Protein AF-A0A382Q4H7-F1 (afdb_monomer_lite)

Structure (mmCIF, N/CA/C/O backbone):
data_AF-A0A382Q4H7-F1
#
_entry.id   AF-A0A382Q4H7-F1
#
loop_
_atom_site.group_PDB
_atom_site.id
_atom_site.type_symbol
_atom_site.label_atom_id
_atom_site.label_alt_id
_atom_site.label_comp_id
_atom_site.label_asym_id
_atom_site.label_entity_id
_atom_site.label_seq_id
_atom_site.pdbx_PDB_ins_code
_atom_site.Cartn_x
_atom_site.Cartn_y
_atom_site.Cartn_z
_atom_site.occupancy
_atom_site.B_iso_or_equiv
_atom_site.auth_seq_id
_atom_site.auth_comp_id
_atom_site.auth_asym_id
_atom_site.auth_atom_id
_atom_site.pdbx_PDB_model_num
ATOM 1 N N . MET A 1 1 ? -68.894 -59.958 0.724 1.00 50.25 1 MET A N 1
ATOM 2 C CA . MET A 1 1 ? -68.300 -61.300 0.837 1.00 50.25 1 MET A CA 1
ATOM 3 C C . MET A 1 1 ? -67.053 -61.226 -0.026 1.00 50.25 1 MET A C 1
ATOM 5 O O . MET A 1 1 ? -67.225 -60.983 -1.211 1.00 50.25 1 MET A O 1
ATOM 9 N N . ASP A 1 2 ? -65.826 -61.126 0.479 1.00 49.88 2 ASP A N 1
ATOM 10 C CA . ASP A 1 2 ? -65.196 -61.594 1.730 1.00 49.88 2 ASP A CA 1
ATOM 11 C C . ASP A 1 2 ? -64.198 -60.504 2.203 1.00 49.88 2 ASP A C 1
ATOM 13 O O . ASP A 1 2 ? -63.557 -59.874 1.366 1.00 49.88 2 ASP A O 1
ATOM 17 N N . SER A 1 3 ? -64.197 -60.004 3.443 1.00 58.34 3 SER A N 1
ATOM 18 C CA . SER A 1 3 ? -63.815 -60.605 4.738 1.00 58.34 3 SER A CA 1
ATOM 19 C C . SER A 1 3 ? -62.346 -61.041 4.852 1.00 58.34 3 SER A C 1
ATOM 21 O O . SER A 1 3 ? -61.979 -62.133 4.445 1.00 58.34 3 SER A O 1
ATOM 23 N N . GLU A 1 4 ? -61.566 -60.119 5.436 1.00 63.84 4 GLU A N 1
ATOM 24 C CA . GLU A 1 4 ? -60.601 -60.274 6.545 1.00 63.84 4 GLU A CA 1
ATOM 25 C C . GLU A 1 4 ? -59.561 -61.410 6.527 1.00 63.84 4 GLU A C 1
ATOM 27 O O . GLU A 1 4 ? -59.903 -62.585 6.575 1.00 63.84 4 GLU A O 1
ATOM 32 N N . GLN A 1 5 ? -58.280 -61.022 6.624 1.00 56.03 5 GLN A N 1
ATOM 33 C CA . GLN A 1 5 ? -57.341 -61.381 7.712 1.00 56.03 5 GLN A CA 1
ATOM 34 C C . GLN A 1 5 ? -56.053 -60.547 7.525 1.00 56.03 5 GLN A C 1
ATOM 36 O O . GLN A 1 5 ? -55.457 -60.545 6.453 1.00 56.03 5 GLN A O 1
ATOM 41 N N . GLU A 1 6 ? -55.774 -59.573 8.395 1.00 52.78 6 GLU A N 1
ATOM 42 C CA . GLU A 1 6 ? -54.925 -59.693 9.598 1.00 52.78 6 GLU A CA 1
ATOM 43 C C . GLU A 1 6 ? -53.513 -60.242 9.335 1.00 52.78 6 GLU A C 1
ATOM 45 O O . GLU A 1 6 ? -53.326 -61.445 9.228 1.00 52.78 6 GLU A O 1
ATOM 50 N N . THR A 1 7 ? -52.508 -59.359 9.390 1.00 58.25 7 THR A N 1
ATOM 51 C CA . THR A 1 7 ? -51.283 -59.605 10.173 1.00 58.25 7 THR A CA 1
ATO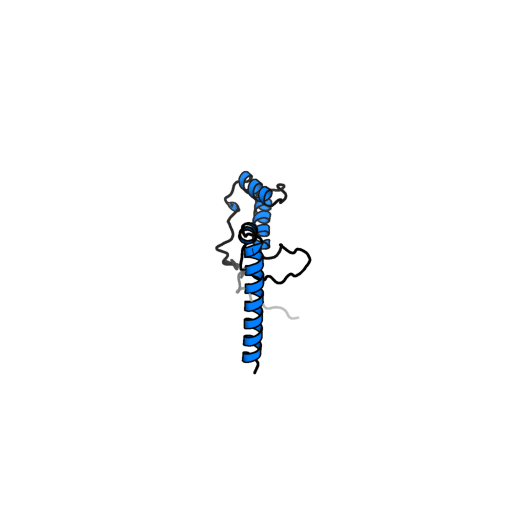M 52 C C . THR A 1 7 ? -50.680 -58.281 10.647 1.00 58.25 7 THR A C 1
ATOM 54 O O . THR A 1 7 ? -50.620 -57.296 9.913 1.00 58.25 7 THR A O 1
ATOM 57 N N . GLN A 1 8 ? -50.289 -58.296 11.918 1.00 51.81 8 GLN A N 1
ATOM 58 C CA . GLN A 1 8 ? -49.814 -57.213 12.773 1.00 51.81 8 GLN A CA 1
ATOM 59 C C . GLN A 1 8 ? -48.370 -56.777 12.459 1.00 51.81 8 GLN A C 1
ATOM 61 O O . GLN A 1 8 ? -47.528 -57.638 12.252 1.00 51.81 8 GLN A O 1
ATOM 66 N N . ALA A 1 9 ? -48.141 -55.452 12.504 1.00 51.44 9 ALA A N 1
ATOM 67 C CA . ALA A 1 9 ? -47.111 -54.677 13.238 1.00 51.44 9 ALA A CA 1
ATOM 68 C C . ALA A 1 9 ? -45.619 -55.153 13.289 1.00 51.44 9 ALA A C 1
ATOM 70 O O . ALA A 1 9 ? -45.259 -56.229 12.840 1.00 51.44 9 ALA A O 1
ATOM 71 N N . PRO A 1 10 ? -44.712 -54.412 13.951 1.00 58.78 10 PRO A N 1
ATOM 72 C CA . PRO A 1 10 ? -44.121 -53.125 13.570 1.00 58.78 10 PRO A CA 1
ATOM 73 C C . PRO A 1 10 ? -42.575 -53.199 13.628 1.00 58.78 10 PRO A C 1
ATOM 75 O O . PRO A 1 10 ? -42.027 -53.690 14.609 1.00 58.78 10 PRO A O 1
ATOM 78 N N . ALA A 1 11 ? -41.829 -52.673 12.658 1.00 50.72 11 ALA A N 1
ATOM 79 C CA . ALA A 1 11 ? -40.395 -52.441 12.866 1.00 50.72 11 ALA A CA 1
ATOM 80 C C . ALA A 1 11 ? -39.802 -51.553 11.779 1.00 50.72 11 ALA A C 1
ATOM 82 O O . ALA A 1 11 ? -40.135 -51.717 10.610 1.00 50.72 11 ALA A O 1
ATOM 83 N N . ALA A 1 12 ? -38.831 -50.741 12.199 1.00 53.44 12 ALA A N 1
ATOM 84 C CA . ALA A 1 12 ? -37.905 -49.971 11.375 1.00 53.44 12 ALA A CA 1
ATOM 85 C C . ALA A 1 12 ? -38.537 -48.685 10.797 1.00 53.44 12 ALA A C 1
ATOM 87 O O . ALA A 1 12 ? -39.488 -48.729 10.035 1.00 53.44 12 ALA A O 1
ATOM 88 N N . THR A 1 13 ? -38.100 -47.479 11.127 1.00 58.91 13 THR A N 1
ATOM 89 C CA . THR A 1 13 ? -36.858 -47.039 11.758 1.00 58.91 13 THR A CA 1
ATOM 90 C C . THR A 1 13 ? -37.132 -45.732 12.483 1.00 58.91 13 THR A C 1
ATOM 92 O O . THR A 1 13 ? -37.765 -44.820 11.948 1.00 58.91 13 THR A O 1
ATOM 95 N N . GLU A 1 14 ? -36.652 -45.679 13.717 1.00 51.66 14 GLU A N 1
ATOM 96 C CA . GLU A 1 14 ? -36.538 -44.476 14.521 1.00 51.66 14 GLU A CA 1
ATOM 97 C C . GLU A 1 14 ? -35.702 -43.416 13.799 1.00 51.66 14 GLU A C 1
ATOM 99 O O . GLU A 1 14 ? -34.959 -43.699 12.860 1.00 51.66 14 GLU A O 1
ATOM 104 N N . GLY A 1 15 ? -35.906 -42.174 14.224 1.00 56.75 15 GLY A N 1
ATOM 105 C CA . GLY A 1 15 ? -35.489 -40.986 13.510 1.00 56.75 15 GLY A CA 1
ATOM 106 C C . GLY A 1 15 ? -33.993 -40.903 13.252 1.00 56.75 15 GLY A C 1
ATOM 107 O O . GLY A 1 15 ? -33.185 -40.851 14.173 1.00 56.75 15 GLY A O 1
ATOM 108 N N . GLU A 1 16 ? -33.652 -40.704 11.988 1.00 50.03 16 GLU A N 1
ATOM 109 C CA . GLU A 1 16 ? -32.399 -40.070 11.621 1.00 50.03 16 GLU A CA 1
ATOM 110 C C . GLU A 1 16 ? -32.661 -38.574 11.487 1.00 50.03 16 GLU A C 1
ATOM 112 O O . GLU A 1 16 ? -32.993 -38.025 10.439 1.00 50.03 16 GLU A O 1
ATOM 117 N N . LYS A 1 17 ? -32.552 -37.914 12.639 1.00 61.31 17 LYS A N 1
ATOM 118 C CA . LYS A 1 17 ? -32.189 -36.507 12.734 1.00 61.31 17 LYS A CA 1
ATOM 119 C C . LYS A 1 17 ? -30.830 -36.372 12.031 1.00 61.31 17 LYS A C 1
ATOM 121 O O . LYS A 1 17 ? -29.872 -36.949 12.543 1.00 61.31 17 LYS A O 1
ATOM 126 N N . PRO A 1 18 ? -30.677 -35.611 10.931 1.00 51.66 18 PRO A N 1
ATOM 127 C CA . PRO A 1 18 ? -29.355 -35.163 10.529 1.00 51.66 18 PRO A CA 1
ATOM 128 C C . PRO A 1 18 ? -28.902 -34.116 11.553 1.00 51.66 18 PRO A C 1
ATOM 130 O O . PRO A 1 18 ? -29.046 -32.909 11.373 1.00 51.66 18 PRO A O 1
ATOM 133 N N . SER A 1 19 ? -28.396 -34.613 12.682 1.00 48.94 19 SER A N 1
ATOM 134 C CA . SER A 1 19 ? -27.436 -33.912 13.516 1.00 48.94 19 SER A CA 1
ATOM 135 C C . SER A 1 19 ? -26.133 -33.931 12.734 1.00 48.94 19 SER A C 1
ATOM 137 O O . SER A 1 19 ? -25.298 -34.801 12.942 1.00 48.94 19 SER A O 1
ATOM 139 N N . ASN A 1 20 ? -26.001 -33.025 11.769 1.00 51.22 20 ASN A N 1
ATOM 140 C CA . ASN 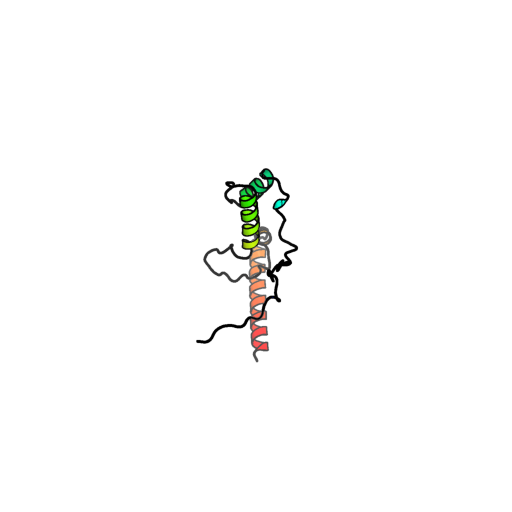A 1 20 ? -24.677 -32.644 11.323 1.00 51.22 20 ASN A CA 1
ATOM 141 C C . ASN A 1 20 ? -24.333 -31.378 12.093 1.00 51.22 20 ASN A C 1
ATOM 143 O O . ASN A 1 20 ? -24.682 -30.266 11.690 1.00 51.22 20 ASN A O 1
ATOM 147 N N . GLU A 1 21 ? -23.723 -31.595 13.257 1.00 54.53 21 GLU A N 1
ATOM 148 C CA . GLU A 1 21 ? -22.793 -30.642 13.840 1.00 54.53 21 GLU A CA 1
ATOM 149 C C . GLU A 1 21 ? -21.733 -30.401 12.770 1.00 54.53 21 GLU A C 1
ATOM 151 O O . GLU A 1 21 ? -20.762 -31.139 12.631 1.00 54.53 21 GLU A O 1
ATOM 156 N N . SER A 1 22 ? -21.996 -29.407 11.924 1.00 46.09 22 SER A N 1
ATOM 157 C CA . SER A 1 22 ? -20.993 -28.868 11.031 1.00 46.09 22 SER A CA 1
ATOM 158 C C . SER A 1 22 ? -20.033 -28.091 11.917 1.00 46.09 22 SER A C 1
ATOM 160 O O . SER A 1 22 ? -20.140 -26.873 12.050 1.00 46.09 22 SER A O 1
ATOM 162 N N . GLU A 1 23 ? -19.116 -28.829 12.537 1.00 50.34 23 GLU A N 1
ATOM 163 C CA . GLU A 1 23 ? -17.801 -28.348 12.926 1.00 50.34 23 GLU A CA 1
ATOM 164 C C . GLU A 1 23 ? -17.124 -27.824 11.657 1.00 50.34 23 GLU A C 1
ATOM 166 O O . GLU A 1 23 ? -16.361 -28.516 10.986 1.00 50.34 23 GLU A O 1
ATOM 171 N N . ASN A 1 24 ? -17.494 -26.608 11.253 1.00 43.22 24 ASN A N 1
ATOM 172 C CA . ASN A 1 24 ? -16.738 -25.890 10.254 1.00 43.22 24 ASN A CA 1
ATOM 173 C C . ASN A 1 24 ? -15.611 -25.184 10.994 1.00 43.22 24 ASN A C 1
ATOM 175 O O . ASN A 1 24 ? -15.827 -24.222 11.732 1.00 43.22 24 ASN A O 1
ATOM 179 N N . SER A 1 25 ? -14.425 -25.743 10.809 1.00 47.81 25 SER A N 1
ATOM 180 C CA . SER A 1 25 ? -13.130 -25.182 11.138 1.00 47.81 25 SER A CA 1
ATOM 181 C C . SER A 1 25 ? -13.075 -23.687 10.810 1.00 47.81 25 SER A C 1
ATOM 183 O O . SER A 1 25 ? -12.904 -23.291 9.662 1.00 47.81 25 SER A O 1
ATOM 185 N N . ALA A 1 26 ? -13.196 -22.853 11.836 1.00 48.12 26 ALA A N 1
ATOM 186 C CA . ALA A 1 26 ? -12.910 -21.426 11.770 1.00 48.12 26 ALA A CA 1
ATOM 187 C C . ALA A 1 26 ? -12.083 -21.034 13.000 1.00 48.12 26 ALA A C 1
ATOM 189 O O . ALA A 1 26 ? -12.443 -20.138 13.761 1.00 48.12 26 ALA A O 1
ATOM 190 N N . GLU A 1 27 ? -10.953 -21.722 13.201 1.00 49.81 27 GLU A N 1
ATOM 191 C CA . GLU A 1 27 ? -9.887 -21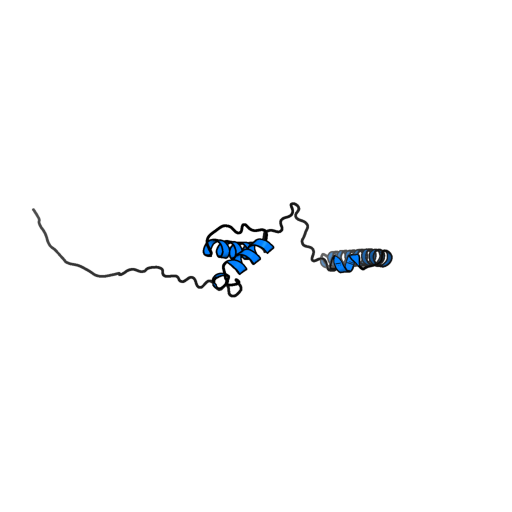.298 14.117 1.00 49.81 27 GLU A CA 1
ATOM 192 C C . GLU A 1 27 ? -9.204 -20.022 13.584 1.00 49.81 27 GLU A C 1
ATOM 194 O O . GLU A 1 27 ? -8.045 -20.032 13.186 1.00 49.81 27 GLU A O 1
ATOM 199 N N . ASN A 1 28 ? -9.956 -18.922 13.499 1.00 54.41 28 ASN A N 1
ATOM 200 C CA . ASN A 1 28 ? -9.441 -17.549 13.534 1.00 54.41 28 ASN A CA 1
ATOM 201 C C . ASN A 1 28 ? -10.548 -16.483 13.641 1.00 54.41 28 ASN A C 1
ATOM 203 O O . ASN A 1 28 ? -10.264 -15.295 13.497 1.00 54.41 28 ASN A O 1
ATOM 207 N N . ALA A 1 29 ? -11.813 -16.862 13.865 1.00 56.69 29 ALA A N 1
ATOM 208 C CA . ALA A 1 29 ? -12.836 -15.873 14.173 1.00 56.69 29 ALA A CA 1
ATOM 209 C C . ALA A 1 29 ? -12.640 -15.413 15.631 1.00 56.69 29 ALA A C 1
ATOM 211 O O . ALA A 1 29 ? -12.685 -16.244 16.537 1.00 56.69 29 ALA A O 1
ATOM 212 N N . PRO A 1 30 ? -12.398 -14.119 15.902 1.00 64.44 30 PRO A N 1
ATOM 213 C CA . PRO A 1 30 ? -12.364 -13.626 17.272 1.00 64.44 30 PRO A CA 1
ATOM 214 C C . PRO A 1 30 ? -13.716 -13.882 17.950 1.00 64.44 30 PRO A C 1
ATOM 216 O O . PRO A 1 30 ? -14.739 -13.323 17.551 1.00 64.44 30 PRO A O 1
ATOM 219 N N . ASP A 1 31 ? -13.717 -14.705 18.999 1.00 73.69 31 ASP A N 1
ATOM 220 C CA . ASP A 1 31 ? -14.906 -14.993 19.800 1.00 73.69 31 ASP A CA 1
ATOM 221 C C . ASP A 1 31 ? -15.343 -13.749 20.586 1.00 73.69 31 ASP A C 1
ATOM 223 O O . ASP A 1 31 ? -14.970 -13.505 21.734 1.00 73.69 31 ASP A O 1
ATOM 227 N N . TYR A 1 32 ? -16.184 -12.919 19.966 1.00 82.62 32 TYR A N 1
ATOM 228 C CA . TYR A 1 32 ? -16.751 -11.738 20.620 1.00 82.62 32 TYR A CA 1
ATOM 229 C C . TYR A 1 32 ? -17.816 -12.097 21.6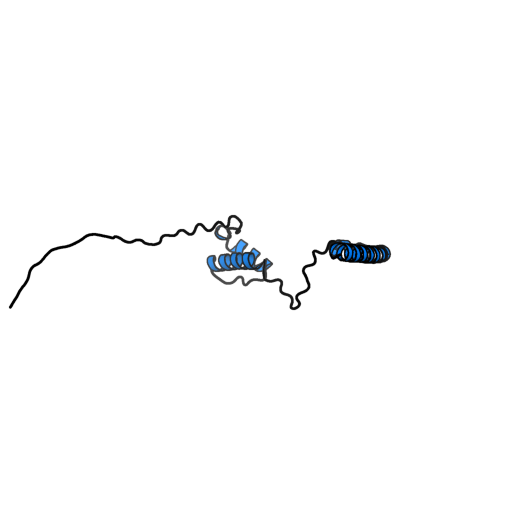80 1.00 82.62 32 TYR A C 1
ATOM 231 O O . TYR A 1 32 ? -18.300 -11.216 22.394 1.00 82.62 32 TYR A O 1
ATOM 239 N N . ASN A 1 33 ? -18.186 -13.375 21.819 1.00 82.31 33 ASN A N 1
ATOM 240 C CA . ASN A 1 33 ? -19.175 -13.835 22.798 1.00 82.31 33 ASN A CA 1
ATOM 241 C C . ASN A 1 33 ? -18.723 -13.632 24.254 1.00 82.31 33 ASN A C 1
ATOM 243 O O . ASN A 1 33 ? -19.556 -13.293 25.107 1.00 82.31 33 ASN A O 1
ATOM 247 N N . ASP A 1 34 ? -17.421 -13.723 24.524 1.00 83.50 34 ASP A N 1
ATOM 248 C CA . ASP A 1 34 ? -16.855 -13.579 25.873 1.00 83.50 34 ASP A CA 1
ATOM 249 C C . ASP A 1 34 ? -16.676 -12.119 26.311 1.00 83.50 34 ASP A C 1
ATOM 251 O O . ASP A 1 34 ? -16.550 -11.823 27.501 1.00 83.50 34 ASP A O 1
ATOM 255 N N . LEU A 1 35 ? -16.755 -11.175 25.370 1.00 85.88 35 LEU A N 1
ATOM 256 C CA . LEU A 1 35 ? -16.574 -9.752 25.647 1.00 85.88 35 LEU A CA 1
ATOM 257 C C . LEU A 1 35 ? -17.792 -9.134 26.341 1.00 85.88 35 LEU A C 1
ATOM 259 O O . LEU A 1 35 ? -18.952 -9.551 26.184 1.00 85.88 35 LEU A O 1
ATOM 263 N N . LYS A 1 36 ? -17.545 -8.070 27.106 1.00 88.44 36 LYS A N 1
ATOM 264 C CA . LYS A 1 36 ? -18.615 -7.269 27.713 1.00 88.44 36 LYS A CA 1
ATOM 265 C C . LYS A 1 36 ? -19.302 -6.392 26.674 1.00 88.44 36 LYS A C 1
ATOM 267 O O . LYS A 1 36 ? -18.714 -5.955 25.694 1.00 88.44 36 LYS A O 1
ATOM 272 N N . VAL A 1 37 ? -20.559 -6.036 26.943 1.00 87.56 37 VAL A N 1
ATOM 273 C CA . VAL A 1 37 ? -21.334 -5.116 26.087 1.00 87.56 37 VAL A CA 1
ATOM 274 C C . VAL A 1 37 ? -20.634 -3.761 25.910 1.00 87.56 37 VAL A C 1
ATOM 276 O O . VAL A 1 37 ? -20.785 -3.142 24.863 1.00 87.56 37 VAL A O 1
ATOM 279 N N . SER A 1 38 ? -19.872 -3.299 26.906 1.00 88.25 38 SER A N 1
ATOM 280 C CA . SER A 1 38 ? -19.037 -2.095 26.797 1.00 88.25 38 SER A CA 1
ATOM 281 C C . SER A 1 38 ? -17.945 -2.252 25.739 1.00 88.25 38 SER A C 1
ATOM 283 O O . SER A 1 38 ? -17.870 -1.435 24.831 1.00 88.25 38 SER A O 1
ATOM 285 N N . GLU A 1 39 ? -17.186 -3.345 25.801 1.00 89.19 39 GLU A N 1
ATOM 286 C CA . GLU A 1 39 ? -16.087 -3.658 24.877 1.00 89.19 39 GLU A CA 1
ATOM 287 C C . GLU A 1 39 ? -16.610 -3.884 23.450 1.00 89.19 39 GLU A C 1
ATOM 289 O O . GLU A 1 39 ? -16.041 -3.390 22.482 1.00 89.19 39 GLU A O 1
ATOM 294 N N . LEU A 1 40 ? -17.755 -4.562 23.305 1.00 90.56 40 LEU A N 1
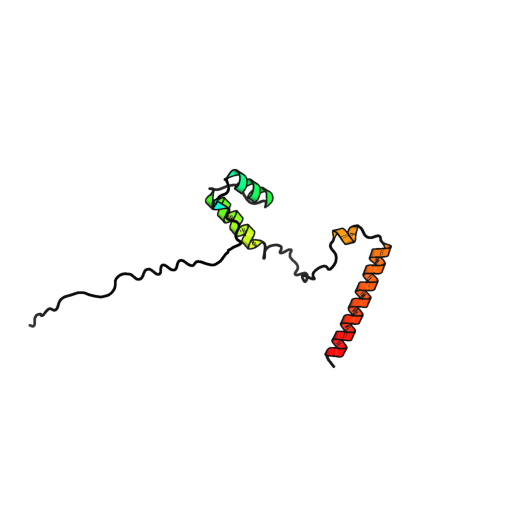ATOM 295 C CA . LEU A 1 40 ? -18.416 -4.738 22.007 1.00 90.56 40 LEU A CA 1
ATOM 296 C C . LEU A 1 40 ? -18.826 -3.397 21.388 1.00 90.56 40 LEU A C 1
ATOM 298 O O . LEU A 1 40 ? -18.696 -3.200 20.182 1.00 90.56 40 LEU A O 1
ATOM 302 N N . LYS A 1 41 ? -19.320 -2.459 22.203 1.00 90.00 41 LYS A N 1
ATOM 303 C CA . LYS A 1 41 ? -19.688 -1.119 21.733 1.00 90.00 41 LYS A CA 1
ATOM 304 C C . LYS A 1 41 ? -18.471 -0.280 21.368 1.00 90.00 41 LYS A C 1
ATOM 306 O O . LYS A 1 41 ? -18.560 0.494 20.426 1.00 90.00 41 LYS A O 1
ATOM 311 N N . GLU A 1 42 ? -17.365 -0.414 22.091 1.00 91.12 42 GLU A N 1
ATOM 312 C CA . GLU A 1 42 ? -16.107 0.254 21.748 1.00 91.12 42 GLU A CA 1
ATOM 313 C C . GLU A 1 42 ? -15.603 -0.216 20.384 1.00 91.12 42 GLU A C 1
ATOM 315 O O . GLU A 1 42 ? -15.436 0.614 19.493 1.00 91.12 42 GLU A O 1
ATOM 320 N N . LYS A 1 43 ? -15.529 -1.536 20.165 1.00 88.12 43 LYS A N 1
ATOM 321 C CA . LYS A 1 43 ? -15.147 -2.110 18.865 1.00 88.12 43 LYS A CA 1
ATOM 322 C C . LYS A 1 43 ? -16.074 -1.668 17.730 1.00 88.12 43 LYS A C 1
ATOM 324 O O . LYS A 1 43 ? -15.614 -1.280 16.663 1.00 88.12 43 LYS A O 1
ATOM 329 N N . LEU A 1 44 ? -17.391 -1.659 17.952 1.00 89.50 44 LEU A N 1
ATOM 330 C CA . LEU A 1 44 ? -18.339 -1.164 16.946 1.00 89.50 44 LEU A CA 1
ATOM 331 C C . LEU A 1 44 ? -18.181 0.340 16.682 1.00 89.50 44 LEU A C 1
ATOM 333 O O . LEU A 1 44 ? -18.401 0.780 15.559 1.00 89.50 44 LEU A O 1
ATOM 337 N N . LYS A 1 45 ? -17.796 1.129 17.691 1.00 89.00 45 LYS A N 1
ATOM 338 C CA . LYS A 1 45 ? -17.575 2.573 17.558 1.00 89.00 45 LYS A CA 1
ATOM 339 C C . LYS A 1 45 ? -16.316 2.867 16.747 1.00 89.00 45 LYS A C 1
ATOM 341 O O . LYS A 1 45 ? -16.351 3.772 15.920 1.00 89.00 45 LYS A O 1
ATOM 346 N N . GLU A 1 46 ? -15.244 2.110 16.971 1.00 87.12 46 GLU A N 1
ATOM 347 C CA . GLU A 1 46 ? -14.011 2.171 16.174 1.00 87.12 46 GLU A CA 1
ATOM 348 C C . GLU A 1 46 ? -14.284 1.855 14.700 1.00 87.12 46 GLU A C 1
ATOM 350 O O . GLU A 1 46 ? -13.785 2.544 13.817 1.00 87.12 46 GLU A O 1
ATOM 355 N N . LEU A 1 47 ? -15.160 0.881 14.444 1.00 85.06 47 LEU A N 1
ATOM 356 C CA . LEU A 1 47 ? -15.594 0.483 13.104 1.00 85.06 47 LEU A CA 1
ATOM 357 C C . LEU A 1 47 ? -16.707 1.374 12.509 1.00 85.06 47 LEU A C 1
ATOM 359 O O . LEU A 1 47 ? -17.180 1.109 11.407 1.00 85.06 47 LEU A O 1
ATOM 363 N N . GLY A 1 48 ? -17.183 2.400 13.226 1.00 86.81 48 GLY A N 1
ATOM 364 C CA . GLY A 1 48 ? -18.264 3.283 12.758 1.00 86.81 48 GLY A CA 1
ATOM 365 C C . GLY A 1 48 ? -19.641 2.612 12.618 1.00 86.81 48 GLY A C 1
ATOM 366 O O . GLY A 1 48 ? -20.541 3.155 11.976 1.00 86.81 48 GLY A O 1
ATOM 367 N N . LEU A 1 49 ? -19.831 1.440 13.222 1.00 87.19 49 LEU A N 1
ATOM 368 C CA . LEU A 1 49 ? -21.056 0.650 13.162 1.00 87.19 49 LEU A CA 1
ATOM 369 C C . LEU A 1 49 ? -22.062 1.083 14.243 1.00 87.19 49 LEU A C 1
ATOM 371 O O . LEU A 1 49 ? -21.691 1.576 15.313 1.00 87.19 49 LEU A O 1
ATOM 375 N N . PRO A 1 50 ? -23.369 0.863 14.019 1.00 88.44 50 PRO A N 1
ATOM 376 C CA . PRO A 1 50 ? -24.383 1.218 15.000 1.00 88.44 50 PRO A CA 1
ATOM 377 C C . PRO A 1 50 ? -24.173 0.475 16.329 1.00 88.44 50 PRO A C 1
ATOM 379 O O . PRO A 1 50 ? -23.971 -0.736 16.362 1.00 88.44 50 PRO A O 1
ATOM 382 N N . LEU A 1 51 ? -24.301 1.199 17.445 1.00 89.50 51 LEU A N 1
ATOM 383 C CA . LEU A 1 51 ? -24.148 0.668 18.814 1.00 89.50 51 LEU A CA 1
ATOM 384 C C . LEU A 1 51 ? -25.467 0.178 19.433 1.00 89.50 51 LEU A C 1
ATOM 386 O O . LEU A 1 51 ? -25.537 -0.139 20.624 1.00 89.50 51 LEU A O 1
ATOM 390 N N . SER A 1 52 ? -26.534 0.180 18.632 1.00 84.12 52 SER A N 1
ATOM 391 C CA . SER A 1 52 ? -27.884 -0.182 19.051 1.00 84.12 52 SER A CA 1
ATOM 392 C C . SER A 1 52 ? -28.129 -1.680 18.868 1.00 84.12 52 SER A C 1
ATOM 394 O O . SER A 1 52 ? -27.761 -2.256 17.837 1.00 84.12 52 SER A O 1
ATOM 396 N N . GLY A 1 53 ? -28.756 -2.303 19.868 1.00 86.44 53 GLY A N 1
ATOM 397 C CA . GLY A 1 53 ? -29.124 -3.720 19.862 1.00 86.44 53 GLY A CA 1
ATOM 398 C C . GLY A 1 53 ? -28.830 -4.453 21.175 1.00 86.44 53 GLY A C 1
ATOM 399 O O . GLY A 1 53 ? -28.261 -3.898 22.117 1.00 86.44 53 GLY A O 1
ATOM 400 N N . LYS A 1 54 ? -29.245 -5.726 21.228 1.00 91.31 54 LYS A N 1
ATOM 401 C CA . LYS A 1 54 ? -28.886 -6.685 22.290 1.00 91.31 54 LYS A CA 1
ATOM 402 C C . LYS A 1 54 ? -27.448 -7.180 22.085 1.00 91.31 54 LYS A C 1
ATOM 404 O O . LYS A 1 54 ? -26.923 -7.069 20.983 1.00 91.31 54 LYS A O 1
ATOM 409 N N . LYS A 1 55 ? -26.835 -7.774 23.118 1.00 87.31 55 LYS A N 1
ATOM 410 C CA . LYS A 1 55 ? -25.451 -8.292 23.064 1.00 87.31 55 LYS A CA 1
ATOM 411 C C . LYS A 1 55 ? -25.200 -9.189 21.841 1.00 87.31 55 LYS A C 1
ATOM 413 O O . LYS A 1 55 ? -24.216 -8.971 21.151 1.00 87.31 55 LYS A O 1
ATOM 418 N N . SER A 1 56 ? -26.113 -10.116 21.544 1.00 86.56 56 SER A N 1
ATOM 419 C CA . SER A 1 56 ? -26.016 -11.012 20.380 1.00 86.56 56 SER A CA 1
ATOM 420 C C . SER A 1 56 ? -25.919 -10.254 19.056 1.00 86.56 56 SER A C 1
ATOM 422 O O . SER A 1 56 ? -25.019 -10.505 18.271 1.00 86.56 56 SER A O 1
ATOM 424 N N . VAL A 1 57 ? -26.765 -9.239 18.862 1.00 88.00 57 VAL A N 1
ATOM 425 C CA . VAL A 1 57 ? -26.771 -8.398 17.654 1.00 88.00 57 VAL A CA 1
ATOM 426 C C . VAL A 1 57 ? -25.457 -7.624 17.498 1.00 88.00 57 VAL A C 1
ATOM 428 O O . VAL A 1 57 ? -25.004 -7.400 16.381 1.00 88.00 57 VAL A O 1
ATOM 431 N N . LEU A 1 58 ? -24.837 -7.196 18.604 1.00 90.56 58 LEU A N 1
ATOM 432 C CA . LEU A 1 58 ? -23.533 -6.521 18.563 1.00 90.56 58 LEU A CA 1
ATOM 433 C C . LEU A 1 58 ? -22.413 -7.493 18.155 1.00 90.56 58 LEU A C 1
ATOM 435 O O . LEU A 1 58 ? -21.543 -7.113 17.380 1.00 90.56 58 LEU A O 1
ATOM 439 N N . VAL A 1 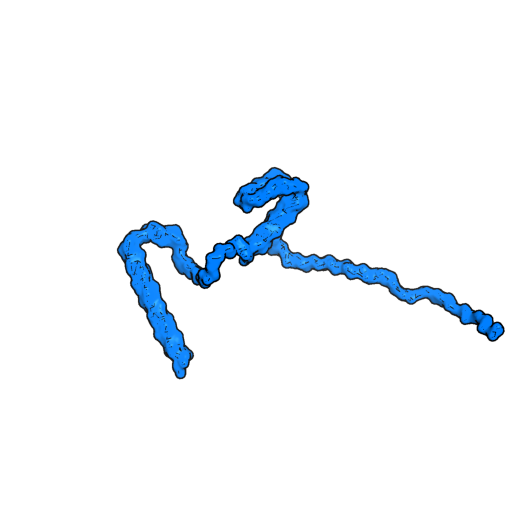59 ? -22.458 -8.736 18.646 1.00 89.94 59 VAL A N 1
ATOM 440 C CA . VAL A 1 59 ? -21.506 -9.808 18.301 1.00 89.94 59 VAL A CA 1
ATOM 441 C C . VAL A 1 59 ? -21.647 -10.232 16.840 1.00 89.94 59 VAL A C 1
ATOM 443 O O . VAL A 1 59 ? -20.655 -10.259 16.120 1.00 89.94 59 VAL A O 1
ATOM 446 N N . GLU A 1 60 ? -22.869 -10.495 16.377 1.00 88.94 60 GLU A N 1
ATOM 447 C CA . GLU A 1 60 ? -23.164 -10.808 14.970 1.00 88.94 60 GLU A CA 1
ATOM 448 C C . GLU A 1 60 ? -22.684 -9.692 14.038 1.00 88.94 60 GLU A C 1
ATOM 450 O O . GLU A 1 60 ? -22.106 -9.944 12.988 1.00 88.94 60 GLU A O 1
ATOM 455 N N . ARG A 1 61 ? -22.865 -8.431 14.443 1.00 89.38 61 ARG A N 1
ATOM 456 C CA . ARG A 1 61 ? -22.397 -7.287 13.658 1.00 89.38 61 ARG A CA 1
ATOM 457 C C . ARG A 1 61 ? -20.872 -7.225 13.586 1.00 89.38 61 ARG A C 1
ATOM 459 O O . ARG A 1 61 ? -20.346 -6.960 12.516 1.00 89.38 61 ARG A O 1
ATOM 466 N N . LEU A 1 62 ? -20.170 -7.475 14.692 1.00 87.88 62 LEU A N 1
ATOM 467 C CA . LEU A 1 62 ? -18.703 -7.496 14.713 1.00 87.88 62 LEU A CA 1
ATOM 468 C C . LEU A 1 62 ? -18.124 -8.662 13.911 1.00 87.88 62 LEU A C 1
ATOM 470 O O . LEU A 1 62 ? -17.190 -8.459 13.144 1.00 87.88 62 LEU A O 1
ATOM 474 N N . THR A 1 63 ? -18.696 -9.856 14.060 1.00 86.44 63 THR A N 1
ATOM 475 C CA . THR A 1 63 ? -18.291 -11.049 13.300 1.00 86.44 63 THR A CA 1
ATOM 476 C C . THR A 1 63 ? -18.511 -10.852 11.803 1.00 86.44 63 THR A C 1
ATOM 478 O O . THR A 1 63 ? -17.561 -10.992 11.039 1.00 86.44 63 THR A O 1
ATOM 481 N N . ALA A 1 64 ? -19.701 -10.403 11.391 1.00 84.38 64 ALA A N 1
ATOM 482 C CA . ALA A 1 64 ? -20.005 -10.124 9.989 1.00 84.38 64 ALA A CA 1
ATOM 483 C C . ALA A 1 64 ? -19.122 -9.011 9.405 1.00 84.38 64 ALA A C 1
ATOM 485 O O . ALA A 1 64 ? -18.718 -9.084 8.250 1.00 84.38 64 ALA A O 1
ATOM 486 N N . SER A 1 65 ? -18.807 -7.972 10.184 1.00 80.81 65 SER A N 1
ATOM 487 C CA . SER A 1 65 ? -17.892 -6.921 9.735 1.00 80.81 65 SER A CA 1
ATOM 488 C C . SER A 1 65 ? -16.460 -7.414 9.582 1.00 80.81 65 SER A C 1
ATOM 490 O O . SER A 1 65 ? -15.809 -6.958 8.656 1.00 80.81 65 SER A O 1
ATOM 492 N N . ASN A 1 66 ? -15.992 -8.333 10.434 1.00 73.19 66 ASN A N 1
ATOM 493 C CA . ASN A 1 66 ? -14.655 -8.924 10.330 1.00 73.19 66 ASN A CA 1
ATOM 494 C C . ASN A 1 66 ? -14.541 -9.902 9.143 1.00 73.19 66 ASN A C 1
ATOM 496 O O . ASN A 1 66 ? -13.482 -10.014 8.543 1.00 73.19 66 ASN A O 1
ATOM 500 N N . GLU A 1 67 ? -15.641 -10.565 8.778 1.00 65.44 67 GLU A N 1
ATOM 501 C CA . GLU A 1 67 ? -15.737 -11.443 7.600 1.00 65.44 67 GLU A CA 1
ATOM 502 C C . GLU A 1 67 ? -15.840 -10.647 6.283 1.00 65.44 67 GLU A C 1
ATOM 504 O O . GLU A 1 67 ? -15.368 -11.084 5.240 1.00 65.44 67 GLU A O 1
ATOM 509 N N . LYS A 1 68 ? -16.396 -9.429 6.331 1.00 58.03 68 LYS A N 1
ATOM 510 C CA . LYS A 1 68 ? -16.501 -8.504 5.186 1.00 58.03 68 LYS A CA 1
ATOM 511 C C . LYS A 1 68 ? -15.219 -7.721 4.873 1.00 58.03 68 LYS A C 1
ATOM 513 O O . LYS A 1 68 ? -15.195 -6.996 3.878 1.00 58.03 68 LYS A O 1
ATOM 518 N N . VAL A 1 69 ? -14.166 -7.827 5.693 1.00 50.28 69 VAL A N 1
ATOM 519 C CA . VAL A 1 69 ? -12.922 -7.052 5.487 1.00 50.28 69 VAL A CA 1
ATOM 520 C C . VAL A 1 69 ? -12.118 -7.545 4.278 1.00 50.28 69 VAL A C 1
ATOM 522 O O . VAL A 1 69 ? -11.309 -6.782 3.760 1.00 50.28 69 VAL A O 1
ATOM 525 N N . ASP A 1 70 ? -12.408 -8.734 3.744 1.00 48.00 70 ASP A N 1
ATOM 526 C CA . ASP A 1 70 ? -11.799 -9.188 2.487 1.00 48.00 70 ASP A CA 1
ATOM 527 C C . ASP A 1 70 ? -12.506 -8.646 1.223 1.00 48.00 70 ASP A C 1
ATOM 529 O O . ASP A 1 70 ? -11.961 -8.762 0.129 1.00 48.00 70 ASP A O 1
ATOM 533 N N . GLU A 1 71 ? -13.684 -8.010 1.333 1.00 54.03 71 GLU A N 1
ATOM 534 C CA . GLU A 1 71 ? -14.532 -7.706 0.159 1.00 54.03 71 GLU A CA 1
ATOM 535 C C . GLU A 1 71 ? -15.082 -6.265 0.086 1.00 54.03 71 GLU A C 1
ATOM 537 O O . GLU A 1 71 ? -15.696 -5.899 -0.916 1.00 54.03 71 GLU A O 1
ATOM 542 N N . GLU A 1 72 ? -14.875 -5.400 1.088 1.00 45.59 72 GLU A N 1
ATOM 543 C CA . GLU A 1 72 ? -15.497 -4.061 1.097 1.00 45.59 72 GLU A CA 1
ATOM 544 C C . GLU A 1 72 ? -14.511 -2.919 1.391 1.00 45.59 72 GLU A C 1
ATOM 546 O O . GLU A 1 72 ? -14.721 -2.080 2.262 1.00 45.59 72 GLU A O 1
ATOM 551 N N . ASN A 1 73 ? -13.458 -2.828 0.574 1.00 44.28 73 ASN A N 1
ATOM 552 C CA . ASN A 1 73 ? -12.869 -1.537 0.200 1.00 44.28 73 ASN A CA 1
ATOM 553 C C . ASN A 1 73 ? -13.031 -1.329 -1.314 1.00 44.28 73 ASN A C 1
ATOM 555 O O . ASN A 1 73 ? -12.070 -1.179 -2.064 1.00 44.28 73 ASN A O 1
ATOM 559 N N . LYS A 1 74 ? -14.283 -1.391 -1.782 1.00 47.34 74 LYS A N 1
ATOM 560 C CA . LYS A 1 74 ? -14.642 -1.094 -3.169 1.00 47.34 74 LYS A CA 1
ATOM 561 C C . LYS A 1 74 ? -14.864 0.411 -3.308 1.00 47.34 74 LYS A C 1
ATOM 563 O O . LYS A 1 74 ? -15.983 0.908 -3.207 1.00 47.34 74 LYS A O 1
ATOM 568 N N . VAL A 1 75 ? -13.766 1.137 -3.505 1.00 44.84 75 VAL A N 1
ATOM 569 C CA . VAL A 1 75 ? -13.804 2.433 -4.187 1.00 44.84 75 VAL A CA 1
ATOM 570 C C . VAL A 1 75 ? -14.131 2.124 -5.649 1.00 44.84 75 VAL A C 1
ATOM 572 O O . VAL A 1 75 ? -13.502 1.260 -6.254 1.00 44.84 75 VAL A O 1
ATOM 575 N N . ASP A 1 76 ? -15.165 2.762 -6.192 1.00 47.44 76 ASP A N 1
ATOM 576 C CA . ASP A 1 76 ? -15.565 2.623 -7.591 1.00 47.44 76 ASP A CA 1
ATOM 577 C C . ASP A 1 76 ? -14.383 2.928 -8.527 1.00 47.44 76 ASP A C 1
ATOM 579 O O . ASP A 1 76 ? -13.964 4.075 -8.682 1.00 47.44 76 ASP A O 1
ATOM 583 N N . GLY A 1 77 ? -13.855 1.875 -9.147 1.00 52.22 77 GLY A N 1
ATOM 584 C CA . GLY A 1 77 ? -12.696 1.914 -10.027 1.00 52.22 77 GLY A CA 1
ATOM 585 C C . GLY A 1 77 ? -11.783 0.746 -9.699 1.00 52.22 77 GLY A C 1
ATOM 586 O O . GLY A 1 77 ? -11.001 0.824 -8.762 1.00 52.22 77 GLY A O 1
ATOM 587 N N . GLU A 1 78 ? -11.897 -0.347 -10.454 1.00 50.12 78 GLU A N 1
ATOM 588 C CA . GLU A 1 78 ? -10.943 -1.458 -10.414 1.00 50.12 78 GLU A CA 1
ATOM 589 C C . GLU A 1 78 ? -9.558 -0.943 -10.844 1.00 50.12 78 GLU A C 1
ATOM 591 O O . GLU A 1 78 ? -9.158 -1.043 -12.004 1.00 50.12 78 GLU A O 1
ATOM 596 N N . GLU A 1 79 ? -8.828 -0.333 -9.912 1.00 58.56 79 GLU A N 1
ATOM 597 C CA . GLU A 1 79 ? -7.391 -0.175 -10.034 1.00 58.56 79 GLU A CA 1
ATOM 598 C C . GLU A 1 79 ? -6.770 -1.550 -9.765 1.00 58.56 79 GLU A C 1
ATOM 600 O O . GLU A 1 79 ? -7.107 -2.197 -8.768 1.00 58.56 79 GLU A O 1
ATOM 605 N N . PRO A 1 80 ? -5.903 -2.054 -10.662 1.00 55.38 80 PRO A N 1
ATOM 606 C CA . PRO A 1 80 ? -5.227 -3.318 -10.429 1.00 55.38 80 PRO A CA 1
ATOM 607 C C . PRO A 1 80 ? -4.483 -3.211 -9.102 1.00 55.38 80 PRO A C 1
ATOM 609 O O . PRO A 1 80 ? -3.725 -2.260 -8.905 1.00 55.38 80 PRO A O 1
ATOM 612 N N . VAL A 1 81 ? -4.699 -4.183 -8.213 1.00 53.81 81 VAL A N 1
ATOM 613 C CA . VAL A 1 81 ? -4.004 -4.315 -6.926 1.00 53.81 81 VAL A CA 1
ATOM 614 C C . VAL A 1 81 ? -2.546 -4.678 -7.215 1.00 53.81 81 VAL A C 1
ATOM 616 O O . VAL A 1 81 ? -2.104 -5.813 -7.077 1.00 53.81 81 VAL A O 1
ATOM 619 N N . VAL A 1 82 ? -1.800 -3.720 -7.755 1.00 68.12 82 VAL A N 1
ATOM 620 C CA . VAL A 1 82 ? -0.356 -3.803 -7.874 1.00 68.12 82 VAL A CA 1
ATOM 621 C C . VAL A 1 82 ? 0.166 -3.595 -6.467 1.00 68.12 82 VAL A C 1
ATOM 623 O O . VAL A 1 82 ? 0.056 -2.499 -5.925 1.00 68.12 82 VAL A O 1
ATOM 626 N N . GLU A 1 83 ? 0.688 -4.656 -5.854 1.00 64.31 83 GLU A N 1
ATOM 627 C CA . GLU A 1 83 ? 1.425 -4.557 -4.598 1.00 64.31 83 GLU A CA 1
ATOM 628 C C . GLU A 1 83 ? 2.467 -3.448 -4.735 1.00 64.31 83 GLU A C 1
ATOM 630 O O . GLU A 1 83 ? 3.474 -3.572 -5.442 1.00 64.31 83 GLU A O 1
ATOM 635 N N . SER A 1 84 ? 2.155 -2.305 -4.122 1.00 69.38 84 SER A N 1
ATOM 636 C CA . SER A 1 84 ? 3.015 -1.139 -4.141 1.00 69.38 84 SER A CA 1
ATOM 637 C C . SER A 1 84 ? 4.284 -1.528 -3.404 1.00 69.38 84 SER A C 1
ATOM 639 O O . SER A 1 84 ? 4.284 -1.681 -2.188 1.00 69.38 84 SER A O 1
ATOM 641 N N . LEU A 1 85 ? 5.371 -1.718 -4.154 1.00 74.94 85 LEU A N 1
ATOM 642 C CA . LEU A 1 85 ? 6.667 -2.166 -3.630 1.00 74.94 85 LEU A CA 1
ATOM 643 C C . LEU A 1 85 ? 7.292 -1.188 -2.621 1.00 74.94 85 LEU A C 1
ATOM 645 O O . LEU A 1 85 ? 8.340 -1.491 -2.058 1.00 74.94 85 LEU A O 1
ATOM 649 N N . ILE A 1 86 ? 6.694 -0.008 -2.457 1.00 82.75 86 ILE A N 1
ATOM 650 C CA . ILE A 1 86 ? 7.123 1.059 -1.560 1.00 82.75 86 ILE A CA 1
ATOM 651 C C . ILE A 1 86 ? 5.863 1.598 -0.886 1.00 82.75 86 ILE A C 1
ATOM 653 O O . ILE A 1 86 ? 4.848 1.840 -1.552 1.00 82.75 86 ILE A O 1
ATOM 657 N N . SER A 1 87 ? 5.923 1.748 0.434 1.00 88.06 87 SER A N 1
ATOM 658 C CA . SER A 1 87 ? 4.831 2.311 1.222 1.00 88.06 87 SER A CA 1
ATOM 659 C C . SER A 1 87 ? 4.642 3.800 0.903 1.00 88.06 87 SER A C 1
ATOM 661 O O . SER A 1 87 ? 5.580 4.498 0.514 1.00 88.06 87 SER A O 1
ATOM 663 N N . LEU A 1 88 ? 3.417 4.312 1.051 1.00 86.75 88 LEU A N 1
ATOM 664 C CA . LEU A 1 88 ? 3.145 5.734 0.813 1.00 86.75 88 LEU A CA 1
ATOM 665 C C . LEU A 1 88 ? 3.977 6.635 1.744 1.00 86.75 88 LEU A C 1
ATOM 667 O O . LEU A 1 88 ? 4.425 7.701 1.324 1.00 86.75 88 LEU A O 1
ATOM 671 N N . ASP A 1 89 ? 4.221 6.180 2.973 1.00 89.81 89 ASP A N 1
ATOM 672 C CA . ASP A 1 89 ? 5.030 6.888 3.967 1.00 89.81 89 ASP A CA 1
ATOM 673 C C . ASP A 1 89 ? 6.497 7.000 3.525 1.00 89.81 89 ASP A C 1
ATOM 675 O O . ASP A 1 89 ? 7.057 8.095 3.529 1.00 89.81 89 ASP A O 1
ATOM 679 N N . GLU A 1 90 ? 7.086 5.916 3.003 1.00 90.38 90 GLU A N 1
ATOM 680 C CA . GLU A 1 90 ? 8.445 5.941 2.443 1.00 90.38 90 GLU A CA 1
ATOM 681 C C . GLU A 1 90 ? 8.571 6.874 1.231 1.00 90.38 90 GLU A C 1
ATOM 683 O O . GLU A 1 90 ? 9.613 7.496 1.039 1.00 90.38 90 GLU A O 1
ATOM 688 N N . LEU A 1 91 ? 7.523 7.012 0.410 1.00 90.00 91 LEU A N 1
ATOM 689 C CA . LEU A 1 91 ? 7.528 7.957 -0.711 1.00 90.00 91 LEU A CA 1
ATOM 690 C C . LEU A 1 91 ? 7.512 9.422 -0.259 1.00 90.00 91 LEU A C 1
ATOM 692 O O . LEU A 1 91 ? 8.110 10.265 -0.934 1.00 90.00 91 LEU A O 1
ATOM 696 N N . ASN A 1 92 ? 6.833 9.729 0.846 1.00 91.12 92 ASN A N 1
ATOM 697 C CA . ASN A 1 92 ? 6.721 11.092 1.369 1.00 91.12 92 ASN A CA 1
ATOM 698 C C . ASN A 1 92 ? 8.027 11.586 2.006 1.00 91.12 92 ASN A C 1
ATOM 700 O O . ASN A 1 92 ? 8.314 12.783 1.947 1.00 91.12 92 ASN A O 1
ATOM 704 N N . ASP A 1 93 ? 8.828 10.672 2.555 1.00 95.19 93 ASP A N 1
ATOM 705 C CA . ASP A 1 93 ? 10.112 10.991 3.187 1.00 95.19 93 ASP A CA 1
ATOM 706 C C . ASP A 1 93 ? 11.255 11.209 2.175 1.00 95.19 93 ASP A C 1
ATOM 708 O O . ASP A 1 93 ? 12.304 11.764 2.518 1.00 95.19 93 ASP A O 1
ATOM 712 N N . LEU A 1 94 ? 11.067 10.821 0.907 1.00 93.81 94 LEU A N 1
ATOM 713 C CA . LEU A 1 94 ? 12.075 10.975 -0.143 1.00 93.81 94 LEU A CA 1
ATOM 714 C C . LEU A 1 94 ? 12.152 12.409 -0.676 1.00 93.81 94 LEU A C 1
ATOM 716 O O . LEU A 1 94 ? 11.159 13.084 -0.961 1.00 93.81 94 LEU A O 1
ATOM 720 N N . SER A 1 95 ? 13.373 12.862 -0.948 1.00 96.56 95 SER A N 1
ATOM 721 C CA . SER A 1 95 ? 13.592 14.137 -1.620 1.00 96.56 95 SER A CA 1
ATOM 722 C C . SER A 1 95 ? 13.133 14.101 -3.084 1.00 96.56 95 SER A C 1
ATOM 724 O O . SER A 1 95 ? 13.100 13.069 -3.758 1.00 96.56 95 SER A O 1
ATOM 726 N N . ARG A 1 96 ? 12.882 15.285 -3.658 1.00 96.50 96 ARG A N 1
ATOM 727 C CA . ARG A 1 96 ? 12.498 15.442 -5.076 1.00 96.50 96 ARG A CA 1
ATOM 728 C C . ARG A 1 96 ? 13.488 14.788 -6.053 1.00 96.50 96 ARG A C 1
ATOM 730 O O . ARG A 1 96 ? 13.088 14.330 -7.125 1.00 96.50 96 ARG A O 1
ATOM 737 N N . ASN A 1 97 ? 14.777 14.775 -5.713 1.00 97.31 97 ASN A N 1
ATOM 738 C CA . ASN A 1 97 ? 15.809 14.153 -6.542 1.00 97.31 97 ASN A CA 1
ATOM 739 C C . ASN A 1 97 ? 15.751 12.625 -6.462 1.00 97.31 97 ASN A C 1
ATOM 741 O O . ASN A 1 97 ? 15.876 11.965 -7.493 1.00 97.31 97 ASN A O 1
ATOM 745 N N . GLU A 1 98 ? 15.516 12.073 -5.275 1.00 96.12 98 GLU A N 1
ATOM 746 C CA . GLU A 1 98 ? 15.369 10.631 -5.075 1.00 96.12 98 GLU A CA 1
ATOM 747 C C . GLU A 1 98 ? 14.109 10.111 -5.758 1.00 96.12 98 GLU A C 1
ATOM 749 O O . GLU A 1 98 ? 14.200 9.154 -6.518 1.00 96.12 98 GLU A O 1
ATOM 754 N N . LEU A 1 99 ? 12.981 10.820 -5.644 1.00 94.62 99 LEU A N 1
ATOM 755 C CA . LEU A 1 99 ? 11.761 10.510 -6.399 1.00 94.62 99 LEU A CA 1
ATOM 756 C C . LEU A 1 99 ? 12.008 10.500 -7.915 1.00 94.62 99 LEU A C 1
ATOM 758 O O . LEU A 1 99 ? 11.519 9.632 -8.643 1.00 94.62 99 LEU A O 1
ATOM 762 N N . ARG A 1 100 ? 12.806 11.451 -8.418 1.00 96.75 100 ARG A N 1
ATOM 763 C CA . ARG A 1 100 ? 13.180 11.499 -9.838 1.00 96.75 100 ARG A CA 1
ATOM 764 C C . ARG A 1 100 ? 14.049 10.308 -10.243 1.00 96.75 100 ARG A C 1
ATOM 766 O O . ARG A 1 100 ? 13.903 9.833 -11.369 1.00 96.75 100 ARG A O 1
ATOM 773 N N . ASN A 1 101 ? 14.959 9.863 -9.382 1.00 96.38 101 ASN A N 1
ATOM 774 C CA . ASN A 1 101 ? 15.810 8.702 -9.641 1.00 96.38 101 ASN A CA 1
ATOM 775 C C . ASN A 1 101 ? 14.993 7.411 -9.594 1.00 96.38 101 ASN A C 1
ATOM 777 O O . ASN A 1 101 ? 14.991 6.673 -10.574 1.00 96.38 101 ASN A O 1
ATOM 781 N N . LEU A 1 102 ? 14.186 7.236 -8.549 1.00 94.44 102 LEU A N 1
ATOM 782 C CA . LEU A 1 102 ? 13.278 6.111 -8.377 1.00 94.44 102 LEU A CA 1
ATOM 783 C C . LEU A 1 102 ? 12.385 5.921 -9.608 1.00 94.44 102 LEU A C 1
ATOM 785 O O . LEU A 1 102 ? 12.315 4.835 -10.180 1.00 94.44 102 LEU A O 1
ATOM 789 N N . ARG A 1 103 ? 11.789 7.012 -10.108 1.00 94.69 103 ARG A N 1
ATOM 790 C CA . ARG A 1 103 ? 10.999 6.992 -11.347 1.00 94.69 103 ARG A CA 1
ATOM 791 C C . ARG A 1 103 ? 11.791 6.466 -12.550 1.00 94.69 103 ARG A C 1
ATOM 793 O O . ARG A 1 103 ? 11.244 5.714 -13.356 1.00 94.69 103 ARG A O 1
ATOM 800 N N . LYS A 1 104 ? 13.051 6.883 -12.717 1.00 97.31 104 LYS A N 1
ATOM 801 C CA . LYS A 1 104 ? 13.904 6.409 -13.822 1.00 97.31 104 LYS A CA 1
ATOM 802 C C . LYS A 1 104 ? 14.235 4.928 -13.671 1.00 97.31 104 LYS A C 1
ATOM 804 O O . LYS A 1 104 ? 14.215 4.208 -14.668 1.00 97.31 104 LYS A O 1
ATOM 809 N N . ASP A 1 105 ? 14.507 4.482 -12.451 1.00 95.81 105 ASP A N 1
ATOM 810 C CA . ASP A 1 105 ? 14.865 3.095 -12.166 1.00 95.81 105 ASP A CA 1
ATOM 811 C C . ASP A 1 105 ? 13.690 2.154 -12.434 1.00 95.81 105 ASP A C 1
ATOM 813 O O . ASP A 1 105 ? 13.857 1.149 -13.128 1.00 95.81 105 ASP A O 1
ATOM 817 N N . TYR A 1 106 ? 12.479 2.523 -12.003 1.00 95.00 106 TYR A N 1
ATOM 818 C CA . TYR A 1 106 ? 11.261 1.782 -12.344 1.00 95.00 106 TYR A CA 1
ATOM 819 C C . TYR A 1 106 ? 11.015 1.725 -13.850 1.00 95.00 106 TYR A C 1
ATOM 821 O O . TYR A 1 106 ? 10.698 0.657 -14.373 1.00 95.00 106 TYR A O 1
ATOM 829 N N . HIS A 1 107 ? 11.215 2.834 -14.568 1.00 96.06 107 HIS A N 1
ATOM 830 C CA . HIS A 1 107 ? 11.084 2.847 -16.026 1.00 96.06 107 HIS A CA 1
ATOM 831 C C . HIS A 1 107 ? 12.075 1.883 -16.695 1.00 96.06 107 HIS A C 1
ATOM 833 O O . HIS A 1 107 ? 11.695 1.094 -17.559 1.00 96.06 107 HIS A O 1
ATOM 839 N N . LYS A 1 108 ? 13.333 1.878 -16.243 1.00 96.94 108 LYS A N 1
ATOM 840 C CA . LYS A 1 108 ? 14.354 0.956 -16.749 1.00 96.94 108 LYS A CA 1
ATOM 841 C C . LYS A 1 108 ? 14.020 -0.504 -16.428 1.00 96.94 108 LYS A C 1
ATOM 843 O O . LYS A 1 108 ? 14.166 -1.362 -17.294 1.00 96.94 108 LYS A O 1
ATOM 848 N N . LYS A 1 109 ? 13.547 -0.791 -15.211 1.00 94.62 109 LYS A N 1
ATOM 849 C CA . LYS A 1 109 ? 13.109 -2.135 -14.801 1.00 94.62 109 LYS A CA 1
ATOM 850 C C . LYS A 1 109 ? 11.949 -2.629 -15.670 1.00 94.62 109 LYS A C 1
ATOM 852 O O . LYS A 1 109 ? 11.960 -3.784 -16.082 1.00 94.62 109 LYS A O 1
ATOM 857 N N . ALA A 1 110 ? 10.996 -1.756 -15.994 1.00 94.19 110 ALA A N 1
ATOM 858 C CA . ALA A 1 110 ? 9.880 -2.082 -16.877 1.00 94.19 110 ALA A CA 1
ATOM 859 C C . ALA A 1 110 ? 10.341 -2.437 -18.303 1.00 94.19 110 ALA A C 1
ATOM 861 O O . ALA A 1 110 ? 9.875 -3.431 -18.852 1.00 94.19 110 ALA A O 1
ATOM 862 N N . GLU A 1 111 ? 11.295 -1.697 -18.878 1.00 96.94 111 GLU A N 1
ATOM 863 C CA . GLU A 1 111 ? 11.870 -2.036 -20.193 1.00 96.94 111 GLU A CA 1
ATOM 864 C C . GLU A 1 111 ? 12.573 -3.396 -20.187 1.00 96.94 111 GLU A C 1
ATOM 866 O O . GLU A 1 111 ? 12.390 -4.192 -21.104 1.00 96.94 111 GLU A O 1
ATOM 871 N N . VAL A 1 112 ? 13.325 -3.709 -19.129 1.00 95.81 112 VAL A N 1
ATOM 872 C CA . VAL A 1 112 ? 13.961 -5.028 -18.990 1.00 95.81 112 VAL A CA 1
ATOM 873 C C . VAL A 1 112 ? 12.914 -6.140 -18.932 1.00 95.81 112 VAL A C 1
ATOM 875 O O . VAL A 1 112 ? 13.068 -7.160 -19.602 1.00 95.81 112 VAL A O 1
ATOM 878 N N . LEU A 1 113 ? 11.837 -5.950 -18.164 1.00 93.31 113 LEU A N 1
ATOM 879 C CA . LEU A 1 113 ? 10.737 -6.916 -18.107 1.00 93.31 113 LEU A CA 1
ATOM 880 C C . LEU A 1 113 ? 10.057 -7.082 -19.470 1.00 93.31 113 LEU A C 1
ATOM 882 O O . LEU A 1 113 ? 9.739 -8.208 -19.848 1.00 93.31 113 LEU A O 1
ATOM 886 N N . ARG A 1 114 ? 9.881 -5.988 -20.220 1.00 95.56 114 ARG A N 1
ATOM 887 C CA . ARG A 1 114 ? 9.330 -6.015 -21.579 1.00 95.56 114 ARG A CA 1
ATOM 888 C C . ARG A 1 114 ? 10.195 -6.854 -22.514 1.00 95.56 114 ARG A C 1
ATOM 890 O O . ARG A 1 114 ? 9.679 -7.778 -23.127 1.00 95.56 114 ARG A O 1
ATOM 897 N N . ILE A 1 115 ? 11.498 -6.576 -22.561 1.00 96.44 115 ILE A N 1
ATOM 898 C CA . ILE A 1 115 ? 12.452 -7.311 -23.404 1.00 96.44 115 ILE A CA 1
ATOM 899 C C . ILE A 1 115 ? 12.458 -8.794 -23.029 1.00 96.44 115 ILE A C 1
ATOM 901 O O . ILE A 1 115 ? 12.295 -9.644 -23.895 1.00 96.44 115 ILE A O 1
ATOM 905 N N . LYS A 1 116 ? 12.556 -9.113 -21.734 1.00 96.19 116 LYS A N 1
ATOM 906 C CA . LYS A 1 116 ? 12.576 -10.501 -21.256 1.00 96.19 116 LYS A CA 1
ATOM 907 C C . LYS A 1 116 ? 11.297 -11.263 -21.609 1.00 96.19 116 LYS A C 1
ATOM 909 O O . LYS A 1 116 ? 11.350 -12.442 -21.942 1.00 96.19 116 LYS A O 1
ATOM 914 N N . ARG A 1 117 ? 10.139 -10.605 -21.518 1.00 95.06 117 ARG A N 1
ATOM 915 C CA . ARG A 1 117 ? 8.864 -11.180 -21.959 1.00 95.06 117 ARG A CA 1
ATOM 916 C C . ARG A 1 117 ? 8.889 -11.467 -23.461 1.00 95.06 117 ARG A C 1
ATOM 918 O O . ARG A 1 117 ? 8.413 -12.518 -23.872 1.00 95.06 117 ARG A O 1
ATOM 925 N N . ASP A 1 118 ? 9.418 -10.546 -24.259 1.00 95.44 118 ASP A N 1
ATOM 926 C CA . ASP A 1 118 ? 9.487 -10.699 -25.714 1.00 95.44 118 ASP A CA 1
ATOM 927 C C . ASP A 1 118 ? 10.453 -11.832 -26.115 1.00 95.44 118 ASP A C 1
ATOM 929 O O . ASP A 1 118 ? 10.135 -12.602 -27.014 1.00 95.44 118 ASP A O 1
ATOM 933 N N . GLU A 1 119 ? 11.570 -11.999 -25.397 1.00 94.31 119 GLU A N 1
ATOM 934 C CA . GLU A 1 119 ? 12.509 -13.122 -25.561 1.00 94.31 119 GLU A CA 1
ATOM 935 C C . GLU A 1 119 ? 11.891 -14.488 -25.219 1.00 94.31 119 GLU A C 1
ATOM 937 O O . GLU A 1 119 ? 12.223 -15.477 -25.859 1.00 94.31 119 GLU A O 1
ATOM 942 N N . LEU A 1 120 ? 11.009 -14.563 -24.213 1.00 91.94 120 LEU A N 1
ATOM 943 C CA . LEU A 1 120 ? 10.347 -15.814 -23.806 1.00 91.94 120 LEU A CA 1
ATOM 944 C C . LEU A 1 120 ? 9.219 -16.253 -24.750 1.00 91.94 120 LEU A C 1
ATOM 946 O O . LEU A 1 120 ? 8.827 -17.417 -24.725 1.00 91.94 120 LEU A O 1
ATOM 950 N N . ASN A 1 121 ? 8.673 -15.328 -25.537 1.00 82.31 121 ASN A N 1
ATOM 951 C CA . ASN A 1 121 ? 7.597 -15.595 -26.493 1.00 82.31 121 ASN A CA 1
ATOM 952 C C . ASN A 1 121 ? 8.119 -15.904 -27.911 1.00 82.31 121 ASN A C 1
ATOM 954 O O . ASN A 1 121 ? 7.325 -15.916 -28.856 1.00 82.31 121 ASN A O 1
ATOM 958 N N . LEU A 1 122 ? 9.431 -16.116 -28.058 1.00 58.03 122 LEU A N 1
ATOM 959 C CA . LEU A 1 122 ? 10.128 -16.424 -29.306 1.00 58.03 122 LEU A CA 1
ATOM 960 C C . LEU A 1 122 ? 10.667 -17.861 -29.285 1.00 58.03 122 LEU A C 1
ATOM 962 O O . LEU A 1 122 ? 10.579 -18.520 -30.345 1.00 58.03 122 LEU A O 1
#

Foldseek 3Di:
DDDDDDDDDDDDDDDDDPPPPPPPDDVPQPPLVPPDLVVLLVLCVVVVHDSDDDSVVSRVVNSVVVVCPVPPPDDPDPDPPPPPPDDPVRVVPDDPVVVVVVVVVVVVVVVVVVVVVVVVVD

Sequence (122 aa):
MDSEQETQAPAATEGEKPSNESENSAENAPDYNDLKVSELKEKLKELGLPLSGKKSVLVERLTASNEKVDEENKVDGEEPVVESLISLDELNDLSRNELRNLRKDYHKKAEVLRIKRDELNL

InterPro domains:
  IPR003034 SAP domain [PF02037] (31-63)
  IPR003034 SAP domain [PS50800] (32-66)
  IPR003034 SAP domain [SM00513] (32-66)
  IPR036361 SAP domain superfamily [G3DSA:1.10.720.30] (7-81)
  IPR036361 SAP domain superfamily [SSF68906] (30-66)

Secondary structure (DSSP, 8-state):
--------------------------TTS--GGGS-HHHHHHHHHHTT----S-HHHHHHHHHHHHHGGGT----SS-------SS-HHHHHHS-HHHHHHHHHHHHHHHHHHHHHHHHHT-

Organism: NCBI:txid408172

pLDDT: mean 75.45, std 18.66, range [43.22, 97.31]

Radius of gyration: 31.44 Å; chains: 1; bounding box: 84×77×57 Å